Protein AF-A0A7S2FBF0-F1 (afdb_monomer)

pLDDT: mean 78.09, std 15.0, range [41.34, 92.0]

InterPro domains:
  IPR018955 Branched-chain alpha-ketoacid dehydrogenase kinase/Pyruvate dehydrogenase kinase, N-terminal [PF10436] (1-59)
  IPR036784 Alpha-ketoacid/pyruvate dehydrogenase kinase, N-terminal domain superfamily [G3DSA:1.20.140.20] (1-59)
  IPR036784 Alpha-ketoacid/pyruvate dehydrogenase kinase, N-terminal domain superfamily [SSF69012] (9-54)
  IPR039028 PDK/BCKDK protein kinase [PTHR11947] (1-106)

Sequence (106 aa):
IKKRHSHTNLLVGGFKNYAQMEEMGEREINDWLDRFFVLRVSTNMLISQYLEIARGPTKPAGSDESVCNPYQSSINPNCDPTYIARHAAEVITELCKQWYGCSPEI

Secondary structure (DSSP, 8-state):
-HHHHHHHHHHHHHHHHHHHHTT--HHHHHHHHHHHHHHHHHHHHHHHHHHHHHHGGGS-TTS-GGG--TT-----TT--HHHHHHHHHHHHHHHHHHHHS-----

Organism: NCBI:txid327968

Structure (mmCIF, N/CA/C/O backbone):
data_AF-A0A7S2FBF0-F1
#
_entry.id   AF-A0A7S2FBF0-F1
#
loop_
_atom_site.group_PDB
_atom_site.id
_atom_site.type_symbol
_atom_site.label_atom_id
_atom_site.label_alt_id
_atom_site.label_comp_id
_atom_site.label_asym_id
_atom_site.label_entity_id
_atom_site.label_seq_id
_atom_site.pdbx_PDB_ins_code
_atom_site.Cartn_x
_atom_site.Cartn_y
_atom_site.Cartn_z
_atom_site.occupancy
_atom_site.B_iso_or_equiv
_atom_site.auth_seq_id
_atom_site.auth_comp_id
_atom_site.auth_asym_id
_atom_site.auth_atom_id
_atom_site.pdbx_PDB_model_num
ATOM 1 N N . ILE A 1 1 ? 13.294 -11.994 4.235 1.00 47.50 1 ILE A N 1
ATOM 2 C CA . ILE A 1 1 ? 12.259 -11.037 3.756 1.00 47.50 1 ILE A CA 1
ATOM 3 C C . ILE A 1 1 ? 10.879 -11.330 4.372 1.00 47.50 1 ILE A C 1
ATOM 5 O O . ILE A 1 1 ? 10.335 -10.411 4.969 1.00 47.50 1 ILE A O 1
ATOM 9 N N . LYS A 1 2 ? 10.406 -12.595 4.437 1.00 47.97 2 LYS A N 1
ATOM 10 C CA . LYS A 1 2 ? 9.254 -13.028 5.282 1.00 47.97 2 LYS A CA 1
ATOM 11 C C . LYS A 1 2 ? 9.276 -12.493 6.735 1.00 47.97 2 LYS A C 1
ATOM 13 O O . LYS A 1 2 ? 8.243 -12.099 7.264 1.00 47.97 2 LYS A O 1
ATOM 18 N N . LYS A 1 3 ? 10.464 -12.378 7.354 1.00 52.50 3 LYS A N 1
ATOM 19 C CA . LYS A 1 3 ? 10.636 -11.795 8.702 1.00 52.50 3 LYS A CA 1
ATOM 20 C C . LYS A 1 3 ? 10.191 -10.325 8.822 1.00 52.50 3 LYS A C 1
ATOM 22 O O . LYS A 1 3 ? 9.692 -9.957 9.873 1.00 52.50 3 LYS A O 1
ATOM 27 N N . ARG A 1 4 ? 10.344 -9.472 7.798 1.00 54.00 4 ARG A N 1
ATOM 28 C CA . ARG A 1 4 ? 10.029 -8.028 7.918 1.00 54.00 4 ARG A CA 1
ATOM 29 C C . ARG A 1 4 ? 8.518 -7.758 7.985 1.00 54.00 4 ARG A C 1
ATOM 31 O O . ARG A 1 4 ? 8.096 -6.919 8.771 1.00 54.00 4 ARG A O 1
ATOM 38 N N . HIS A 1 5 ? 7.702 -8.506 7.239 1.00 55.38 5 HI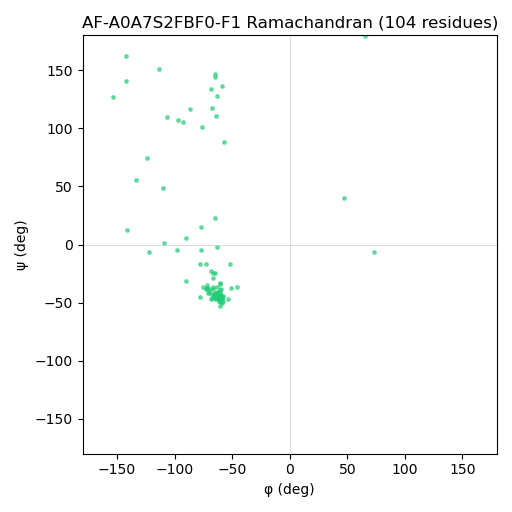S A N 1
ATOM 39 C CA . HIS A 1 5 ? 6.236 -8.404 7.311 1.00 55.38 5 HIS A CA 1
ATOM 40 C C . HIS A 1 5 ? 5.650 -9.054 8.563 1.00 55.38 5 HIS A C 1
ATOM 42 O O . HIS A 1 5 ? 4.753 -8.473 9.166 1.00 55.38 5 HIS A O 1
ATOM 48 N N . SER A 1 6 ? 6.221 -10.171 9.027 1.00 59.50 6 SER A N 1
ATOM 49 C CA . SER A 1 6 ? 5.876 -10.734 10.338 1.00 59.50 6 SER A CA 1
ATOM 50 C C . SER A 1 6 ? 6.024 -9.686 11.453 1.00 59.50 6 SER A C 1
ATOM 52 O O . SER A 1 6 ? 5.071 -9.451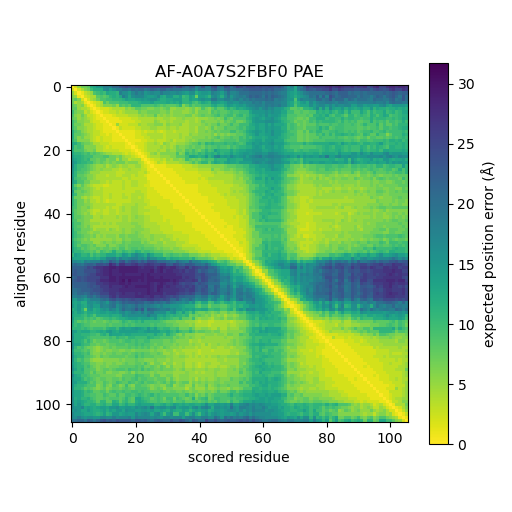 12.187 1.00 59.50 6 SER A O 1
ATOM 54 N N . HIS A 1 7 ? 7.135 -8.940 11.491 1.00 65.44 7 HIS A N 1
ATOM 55 C CA . HIS A 1 7 ? 7.315 -7.843 12.454 1.00 65.44 7 HIS A CA 1
ATOM 56 C C . HIS A 1 7 ? 6.343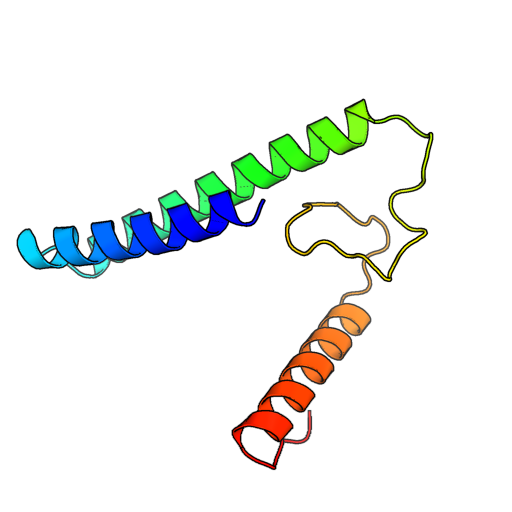 -6.672 12.271 1.00 65.44 7 HIS A C 1
ATOM 58 O O . HIS A 1 7 ? 6.080 -5.946 13.218 1.00 65.44 7 HIS A O 1
ATOM 64 N N . THR A 1 8 ? 5.797 -6.474 11.072 1.00 73.12 8 THR A N 1
ATOM 65 C CA . THR A 1 8 ? 4.862 -5.363 10.810 1.00 73.12 8 THR A CA 1
ATOM 66 C C . THR A 1 8 ? 3.489 -5.680 11.347 1.00 73.12 8 THR A C 1
ATOM 68 O O . THR A 1 8 ? 2.906 -4.857 12.034 1.00 73.12 8 THR A O 1
ATOM 71 N N . ASN A 1 9 ? 3.011 -6.895 11.087 1.00 77.25 9 ASN A N 1
ATOM 72 C CA . ASN A 1 9 ? 1.747 -7.365 11.632 1.00 77.25 9 ASN A CA 1
ATOM 73 C C . ASN A 1 9 ? 1.819 -7.442 13.162 1.00 77.25 9 ASN A C 1
ATOM 75 O O . ASN A 1 9 ? 0.856 -7.089 13.833 1.00 77.25 9 ASN A O 1
ATOM 79 N N . LEU A 1 10 ? 2.977 -7.827 13.713 1.00 81.31 10 LEU A N 1
ATOM 80 C CA . LEU A 1 10 ? 3.229 -7.791 15.155 1.00 81.31 10 LEU A CA 1
ATOM 81 C C . LEU A 1 10 ? 3.213 -6.364 15.715 1.00 81.31 10 LEU A C 1
ATOM 83 O O . LEU A 1 10 ? 2.603 -6.136 16.752 1.00 81.31 10 LEU A O 1
ATOM 87 N N . LEU A 1 11 ? 3.842 -5.405 15.033 1.00 82.81 11 LEU A N 1
ATOM 88 C CA . LEU A 1 11 ? 3.881 -4.009 15.472 1.00 82.81 11 LEU A CA 1
ATOM 89 C C . LEU A 1 11 ? 2.503 -3.347 15.386 1.00 82.81 11 LEU A C 1
ATOM 91 O O . LEU A 1 11 ? 2.099 -2.685 16.332 1.00 82.81 11 LEU A O 1
ATOM 95 N N . VAL A 1 12 ? 1.751 -3.579 14.308 1.00 83.69 12 VAL A N 1
ATOM 96 C CA . VAL A 1 12 ? 0.369 -3.093 14.167 1.00 83.69 12 VAL A CA 1
ATOM 97 C C . VAL A 1 12 ? -0.543 -3.745 15.210 1.00 83.69 12 VAL A C 1
ATOM 99 O O . VAL A 1 12 ? -1.352 -3.059 15.827 1.00 83.69 12 VAL A O 1
ATOM 102 N N . GLY A 1 13 ? -0.387 -5.048 15.464 1.00 84.00 13 GLY A N 1
ATOM 103 C CA . GLY A 1 13 ? -1.118 -5.747 16.524 1.00 84.00 13 GLY A CA 1
ATOM 104 C C . GLY A 1 13 ? -0.786 -5.219 17.923 1.00 84.00 13 GLY A C 1
ATOM 105 O O . GLY A 1 13 ? -1.688 -4.981 18.719 1.00 84.00 13 GLY A O 1
ATOM 106 N N . GLY A 1 14 ? 0.496 -4.975 18.210 1.00 86.50 14 GLY A N 1
ATOM 107 C CA . GLY A 1 14 ? 0.949 -4.392 19.473 1.00 86.50 14 GLY A CA 1
ATOM 108 C C . GLY A 1 14 ? 0.463 -2.956 19.664 1.00 86.50 14 GLY A C 1
ATOM 109 O O . GLY A 1 14 ? -0.034 -2.618 20.734 1.00 86.50 14 GLY A O 1
ATOM 110 N N . PHE A 1 15 ? 0.529 -2.139 18.613 1.00 86.31 15 PHE A N 1
ATOM 111 C CA . PHE A 1 15 ? 0.005 -0.777 18.623 1.00 86.31 15 PHE A CA 1
ATOM 112 C C . PHE A 1 15 ? -1.508 -0.752 18.844 1.00 86.31 15 PHE A C 1
ATOM 114 O O . PHE A 1 15 ? -1.986 0.041 19.643 1.00 86.31 15 PHE A O 1
ATOM 121 N N . LYS A 1 16 ? -2.263 -1.658 18.211 1.00 84.81 16 LYS A N 1
ATOM 122 C CA . LYS A 1 16 ? -3.707 -1.783 18.443 1.00 84.81 16 LYS A CA 1
ATOM 123 C C . LYS A 1 16 ? -4.022 -2.074 19.912 1.00 84.81 16 LYS A C 1
ATOM 125 O O . LYS A 1 16 ? -4.909 -1.440 20.470 1.00 84.81 16 LYS A O 1
ATOM 130 N N . ASN A 1 17 ? -3.291 -2.998 20.537 1.00 87.25 17 ASN A N 1
ATOM 131 C CA . ASN A 1 17 ? -3.478 -3.312 21.955 1.00 87.25 17 ASN A CA 1
ATOM 132 C C . ASN A 1 17 ? -3.135 -2.109 22.847 1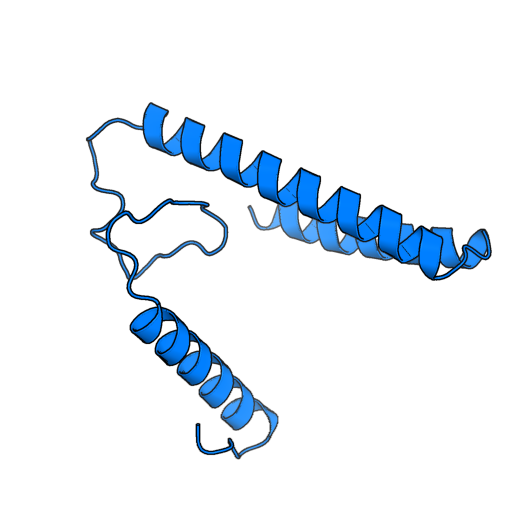.00 87.25 17 ASN A C 1
ATOM 134 O O . ASN A 1 17 ? -3.886 -1.798 23.762 1.00 87.25 17 ASN A O 1
ATOM 138 N N . TYR A 1 18 ? -2.036 -1.408 22.556 1.00 87.25 18 TYR A N 1
ATOM 139 C CA . TYR A 1 18 ? -1.638 -0.196 23.276 1.00 87.25 18 TYR A CA 1
ATOM 140 C C . TYR A 1 18 ? -2.685 0.918 23.153 1.00 87.25 18 TYR A C 1
ATOM 142 O O . TYR A 1 18 ? -3.115 1.477 24.155 1.00 87.25 18 TYR A O 1
ATOM 150 N N . ALA A 1 19 ? -3.159 1.180 21.935 1.00 86.00 19 ALA A N 1
ATOM 151 C CA . ALA A 1 19 ? -4.176 2.188 21.665 1.00 86.00 19 ALA A CA 1
ATOM 152 C C . ALA A 1 19 ? -5.501 1.895 22.389 1.00 86.00 19 ALA A C 1
ATOM 154 O O . ALA A 1 19 ? -6.183 2.822 22.812 1.00 86.00 19 ALA A O 1
ATOM 155 N N . GLN A 1 20 ? -5.850 0.614 22.562 1.00 83.88 20 GLN A N 1
ATOM 156 C CA . GLN A 1 20 ? -7.008 0.195 23.356 1.00 83.88 20 GLN A CA 1
ATOM 157 C C . GLN A 1 20 ? -6.796 0.371 24.865 1.00 83.88 20 GLN A C 1
ATOM 159 O O . GLN A 1 20 ? -7.753 0.682 25.564 1.00 83.88 20 GLN A O 1
ATOM 164 N N . MET A 1 21 ? -5.575 0.164 25.370 1.00 86.81 21 MET A N 1
ATOM 165 C CA . MET A 1 21 ? -5.253 0.348 26.791 1.00 86.81 21 MET A CA 1
ATOM 166 C C . MET A 1 21 ? -5.212 1.823 27.201 1.00 86.81 21 MET A C 1
ATOM 168 O O . MET A 1 21 ? -5.651 2.155 28.295 1.00 86.81 21 MET A O 1
ATOM 172 N N . GLU A 1 22 ? -4.701 2.688 26.329 1.00 86.44 22 GLU A N 1
ATOM 173 C CA . GLU A 1 22 ? -4.554 4.130 26.574 1.00 86.44 22 GLU A CA 1
ATOM 174 C C . GLU A 1 22 ? -5.783 4.949 26.140 1.00 86.44 22 GLU A C 1
ATOM 176 O O . GLU A 1 22 ? -5.732 6.175 26.154 1.00 86.44 22 GLU A O 1
ATOM 181 N N . GLU A 1 23 ? -6.869 4.292 25.707 1.00 84.50 23 GLU A N 1
ATOM 182 C CA . GLU A 1 23 ? -8.077 4.940 25.164 1.00 84.50 23 GLU A CA 1
ATOM 183 C C . GLU A 1 23 ? -7.760 6.027 24.115 1.00 84.50 23 GLU A C 1
ATOM 185 O O . GLU A 1 23 ? -8.389 7.087 24.069 1.00 84.50 23 GLU A O 1
ATOM 190 N N . MET A 1 24 ? -6.769 5.766 23.253 1.00 84.94 24 MET A N 1
ATOM 191 C CA . MET A 1 24 ? -6.342 6.730 22.241 1.00 84.94 24 MET A CA 1
ATOM 192 C C . MET A 1 24 ? -7.503 7.102 21.319 1.00 84.94 24 MET A C 1
ATOM 194 O O . MET A 1 24 ? -8.228 6.244 20.805 1.00 84.94 24 MET A O 1
ATOM 198 N N . GLY A 1 25 ? -7.625 8.397 21.034 1.00 86.75 25 GLY A N 1
ATOM 199 C CA . GLY A 1 25 ? -8.596 8.883 20.066 1.00 86.75 25 GLY A CA 1
ATOM 200 C C . GLY A 1 25 ? -8.283 8.369 18.658 1.00 86.75 25 GLY A C 1
ATOM 201 O O . GLY A 1 25 ? -7.126 8.312 18.240 1.00 86.75 25 GLY A O 1
ATOM 202 N N . GLU A 1 26 ? -9.323 8.071 17.878 1.00 85.81 26 GLU A N 1
ATOM 203 C CA . GLU A 1 26 ? -9.200 7.604 16.486 1.00 85.81 26 GLU A CA 1
ATOM 204 C C . GLU A 1 26 ? -8.299 8.516 15.634 1.00 85.81 26 GLU A C 1
ATOM 206 O O . GLU A 1 26 ? -7.498 8.054 14.823 1.00 85.81 26 GLU A O 1
ATOM 211 N N . ARG A 1 27 ? -8.369 9.830 15.867 1.00 89.19 27 ARG A N 1
ATOM 212 C CA . ARG A 1 27 ? -7.541 10.815 15.166 1.00 89.19 27 ARG A CA 1
ATOM 213 C C . ARG A 1 27 ? -6.045 10.646 15.445 1.00 89.19 27 ARG A C 1
ATOM 215 O O . ARG A 1 27 ? -5.247 10.796 14.525 1.00 89.19 27 ARG A O 1
ATOM 222 N N . GLU A 1 28 ? -5.667 10.355 16.686 1.00 88.19 28 GLU A N 1
ATOM 223 C CA . GLU A 1 28 ? -4.262 10.155 17.064 1.00 88.19 28 GLU A CA 1
ATOM 224 C C . GLU A 1 28 ? -3.725 8.835 16.515 1.00 88.19 28 GLU A C 1
ATOM 226 O O . GLU A 1 28 ? -2.590 8.769 16.045 1.00 88.19 28 GLU A O 1
ATOM 231 N N . ILE A 1 29 ? -4.568 7.800 16.511 1.00 88.31 29 ILE A N 1
ATOM 232 C CA . ILE A 1 29 ? -4.272 6.509 15.888 1.00 88.31 29 ILE A CA 1
ATOM 233 C C . ILE A 1 29 ? -3.971 6.689 14.397 1.00 88.31 29 ILE A C 1
ATOM 235 O O . ILE A 1 29 ? -2.948 6.200 13.915 1.00 88.31 29 ILE A O 1
ATOM 239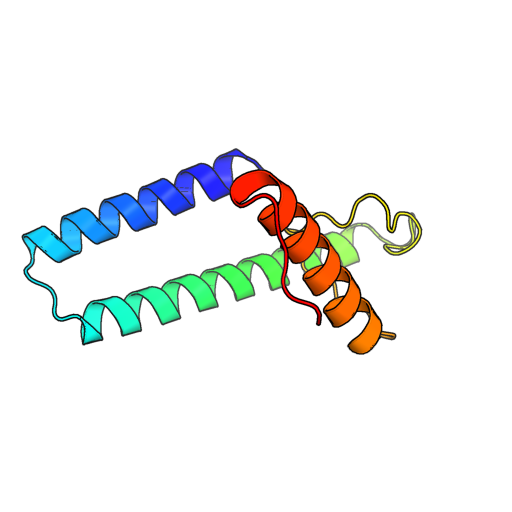 N N . ASN A 1 30 ? -4.827 7.420 13.681 1.00 88.44 30 ASN A N 1
ATOM 240 C CA . ASN A 1 30 ? -4.667 7.649 12.248 1.00 88.44 30 ASN A CA 1
ATOM 241 C C . ASN A 1 30 ? -3.408 8.473 11.932 1.00 88.44 30 ASN A C 1
ATOM 243 O O . ASN A 1 30 ? -2.612 8.048 11.098 1.00 88.44 30 ASN A O 1
ATOM 247 N N . ASP A 1 31 ? -3.161 9.582 12.645 1.00 92.00 31 ASP A N 1
ATOM 248 C CA . ASP A 1 31 ? -1.953 10.404 12.432 1.00 92.00 31 ASP A CA 1
ATOM 249 C C . ASP A 1 31 ? -0.665 9.604 12.690 1.00 92.00 31 ASP A C 1
ATOM 251 O O . ASP A 1 31 ? 0.315 9.711 11.946 1.00 92.00 31 ASP A O 1
ATOM 255 N N . TRP A 1 32 ? -0.660 8.745 13.712 1.00 88.56 32 TRP A N 1
ATOM 256 C CA . TRP A 1 32 ? 0.488 7.886 13.983 1.00 88.56 32 TRP A CA 1
ATOM 257 C C . TRP A 1 32 ? 0.702 6.833 12.888 1.00 88.5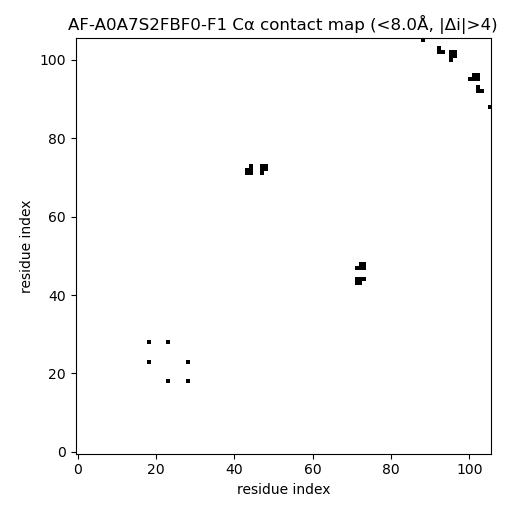6 32 TRP A C 1
ATOM 259 O O . TRP A 1 32 ? 1.832 6.658 12.418 1.00 88.56 32 TRP A O 1
ATOM 269 N N . LEU A 1 33 ? -0.365 6.147 12.459 1.00 89.62 33 LEU A N 1
ATOM 270 C CA . LEU A 1 33 ? -0.291 5.118 11.419 1.00 89.62 33 LEU A CA 1
ATOM 271 C C . LEU A 1 33 ? 0.177 5.705 10.086 1.00 89.62 33 LEU A C 1
ATOM 273 O O . LEU A 1 33 ? 1.061 5.123 9.453 1.00 89.62 33 LEU A O 1
ATOM 277 N N . ASP A 1 34 ? -0.340 6.870 9.697 1.00 91.50 34 ASP A N 1
ATOM 278 C CA . ASP A 1 34 ? 0.061 7.560 8.471 1.00 91.50 34 ASP A CA 1
ATOM 279 C C . ASP A 1 34 ? 1.562 7.860 8.478 1.00 91.50 34 ASP A C 1
ATOM 281 O O . ASP A 1 34 ? 2.292 7.474 7.558 1.00 91.50 34 ASP A O 1
ATOM 285 N N . ARG A 1 35 ? 2.070 8.462 9.560 1.00 91.31 35 ARG A N 1
ATOM 286 C CA . ARG A 1 35 ? 3.506 8.753 9.702 1.00 91.31 35 ARG A CA 1
ATOM 287 C C . ARG A 1 35 ? 4.348 7.482 9.676 1.00 91.31 35 ARG A C 1
ATOM 289 O O . ARG A 1 35 ? 5.383 7.442 9.007 1.00 91.31 35 ARG A O 1
ATOM 296 N N . PHE A 1 36 ? 3.910 6.439 10.378 1.00 89.56 36 PHE A N 1
ATOM 297 C CA . PHE A 1 36 ? 4.617 5.164 10.434 1.00 89.56 36 PHE A CA 1
ATOM 298 C C . PHE A 1 36 ? 4.724 4.507 9.051 1.00 89.56 36 PHE A C 1
ATOM 300 O O . PHE A 1 36 ? 5.816 4.102 8.634 1.00 89.56 36 PHE A O 1
ATOM 307 N N . PHE A 1 37 ? 3.616 4.414 8.313 1.00 88.94 37 PHE A N 1
ATOM 308 C CA . PHE A 1 37 ? 3.610 3.784 6.996 1.00 88.94 37 PHE A CA 1
ATOM 309 C C . PHE A 1 37 ? 4.377 4.607 5.960 1.00 88.94 37 PHE A C 1
ATOM 311 O O . PHE A 1 37 ? 5.139 4.020 5.187 1.00 88.94 37 PHE A O 1
ATOM 318 N N . VAL A 1 38 ? 4.284 5.940 5.990 1.00 91.00 38 VAL A N 1
ATOM 319 C CA . VAL A 1 38 ? 5.074 6.818 5.111 1.00 91.00 38 VAL A CA 1
ATOM 320 C C . VAL A 1 38 ? 6.574 6.634 5.347 1.00 91.00 38 VAL A C 1
ATOM 322 O O . VAL A 1 38 ? 7.316 6.397 4.392 1.00 91.00 38 VAL A O 1
ATOM 325 N N . LEU A 1 39 ? 7.030 6.669 6.606 1.00 90.12 39 LEU A N 1
ATOM 326 C CA . LEU A 1 39 ? 8.444 6.465 6.957 1.00 90.12 39 LEU A CA 1
ATOM 327 C C . LEU A 1 39 ? 8.963 5.099 6.506 1.00 90.12 39 LEU A C 1
ATOM 329 O O . LEU A 1 39 ? 10.101 4.951 6.054 1.00 90.12 39 LEU A O 1
ATOM 333 N N . ARG A 1 40 ? 8.122 4.075 6.614 1.00 86.19 40 ARG A N 1
ATOM 334 C CA . ARG A 1 40 ? 8.471 2.725 6.190 1.00 86.19 40 ARG A CA 1
ATOM 335 C C . ARG A 1 40 ? 8.604 2.622 4.669 1.00 86.19 40 ARG A C 1
ATOM 337 O O . ARG A 1 40 ? 9.572 2.028 4.189 1.00 86.19 40 ARG A O 1
ATOM 344 N N . VAL A 1 41 ? 7.638 3.159 3.922 1.00 86.12 41 VAL A N 1
ATOM 345 C CA . VAL A 1 41 ? 7.649 3.140 2.451 1.00 86.12 41 VAL A CA 1
ATOM 346 C C . VAL A 1 41 ? 8.859 3.908 1.927 1.00 86.12 41 VAL A C 1
ATOM 348 O O . VAL A 1 41 ? 9.582 3.384 1.079 1.00 86.12 41 VAL A O 1
ATOM 351 N N . SER A 1 42 ? 9.141 5.093 2.476 1.00 87.94 42 SER A N 1
ATOM 352 C CA . SER A 1 42 ? 10.290 5.910 2.072 1.00 87.94 42 SER A CA 1
ATOM 353 C C . SER A 1 42 ? 11.623 5.222 2.372 1.00 87.94 42 SER A C 1
ATOM 355 O O . SER A 1 42 ? 12.483 5.139 1.498 1.00 87.94 42 SER A O 1
ATOM 357 N N . THR A 1 43 ? 11.776 4.626 3.557 1.00 87.75 43 THR A N 1
ATOM 358 C CA . THR A 1 43 ? 12.984 3.866 3.912 1.00 87.75 43 THR A CA 1
ATOM 359 C C . THR A 1 43 ? 13.188 2.674 2.974 1.00 87.75 43 THR A C 1
ATOM 361 O O . THR A 1 43 ? 14.303 2.434 2.510 1.00 87.75 43 THR A O 1
ATOM 364 N N . ASN A 1 44 ? 12.121 1.935 2.643 1.00 84.50 44 ASN A N 1
ATOM 365 C CA . ASN A 1 44 ? 12.224 0.819 1.703 1.00 84.50 44 ASN A CA 1
ATOM 366 C C . ASN A 1 44 ? 12.567 1.289 0.285 1.00 84.50 44 ASN A C 1
ATOM 368 O O . ASN A 1 44 ? 13.345 0.620 -0.393 1.00 84.50 44 ASN A O 1
ATOM 372 N N . MET A 1 45 ? 12.032 2.436 -0.142 1.00 85.12 45 MET A N 1
ATOM 373 C CA . MET A 1 45 ? 12.373 3.062 -1.417 1.00 85.12 45 MET A CA 1
ATOM 374 C C . MET A 1 45 ? 13.864 3.401 -1.480 1.00 85.12 45 MET A C 1
ATOM 376 O O . MET A 1 45 ? 14.550 2.940 -2.387 1.00 85.12 45 MET A O 1
ATOM 380 N N . LEU A 1 46 ? 14.385 4.121 -0.481 1.00 87.00 46 LEU A N 1
ATOM 381 C CA . LEU A 1 46 ? 15.796 4.513 -0.423 1.00 87.00 46 LEU A CA 1
ATOM 382 C C . LEU A 1 46 ? 16.732 3.300 -0.432 1.00 87.00 46 LEU A C 1
ATOM 384 O O . LEU A 1 46 ? 17.691 3.268 -1.199 1.00 87.00 46 LEU A O 1
ATOM 388 N N . ILE A 1 47 ? 16.434 2.278 0.376 1.00 85.69 47 ILE A N 1
ATOM 389 C CA . ILE A 1 47 ? 17.237 1.049 0.424 1.00 85.69 47 ILE A CA 1
ATOM 390 C C . ILE A 1 47 ? 17.171 0.304 -0.911 1.00 85.69 47 ILE A C 1
ATOM 392 O O . ILE A 1 47 ? 18.202 -0.150 -1.400 1.00 85.69 47 ILE A O 1
ATOM 396 N N . SER A 1 48 ? 15.981 0.167 -1.503 1.00 83.56 48 SER A N 1
ATOM 397 C CA . SER A 1 48 ? 15.815 -0.544 -2.777 1.00 83.56 48 SER A CA 1
ATOM 398 C C . SER A 1 48 ? 16.594 0.149 -3.892 1.00 83.56 48 SER A C 1
ATOM 400 O O . SER A 1 48 ? 17.355 -0.507 -4.591 1.00 83.56 48 SER A O 1
ATOM 402 N N . GLN A 1 49 ? 16.482 1.474 -3.998 1.00 83.75 49 GLN A N 1
ATOM 403 C CA . GLN A 1 49 ? 17.209 2.266 -4.991 1.00 83.75 49 GLN A CA 1
ATOM 404 C C . GLN A 1 49 ? 18.725 2.207 -4.778 1.00 83.75 49 GLN A C 1
ATOM 406 O O . GLN A 1 49 ? 19.471 1.990 -5.729 1.00 83.75 49 GLN A O 1
ATOM 411 N N . TYR A 1 50 ? 19.190 2.322 -3.530 1.00 85.06 50 TYR A N 1
ATOM 412 C CA . TYR A 1 50 ? 20.610 2.180 -3.211 1.00 85.06 50 TYR A CA 1
ATOM 413 C C . TYR A 1 50 ? 21.154 0.809 -3.631 1.00 85.06 50 TYR A C 1
ATOM 415 O O . TYR A 1 50 ? 22.209 0.730 -4.256 1.00 85.06 50 TYR A O 1
ATOM 423 N N . LEU A 1 51 ? 20.429 -0.270 -3.321 1.00 83.00 51 LEU A N 1
ATOM 424 C CA . LEU A 1 51 ? 20.833 -1.627 -3.686 1.00 83.00 51 LEU A CA 1
ATOM 425 C C . LEU A 1 51 ? 20.815 -1.854 -5.201 1.00 83.00 51 LEU A C 1
ATOM 427 O O . LEU A 1 51 ? 21.703 -2.536 -5.707 1.00 83.00 51 LEU A O 1
ATOM 431 N N . GLU A 1 52 ? 19.844 -1.293 -5.920 1.00 76.94 52 GLU A N 1
ATOM 432 C CA . GLU A 1 52 ? 19.777 -1.388 -7.382 1.00 76.94 52 GLU A CA 1
ATOM 433 C C . GLU A 1 52 ? 20.946 -0.661 -8.052 1.00 76.94 52 GLU A C 1
ATOM 435 O O . GLU A 1 52 ? 21.610 -1.235 -8.912 1.00 76.94 52 GLU A O 1
ATOM 440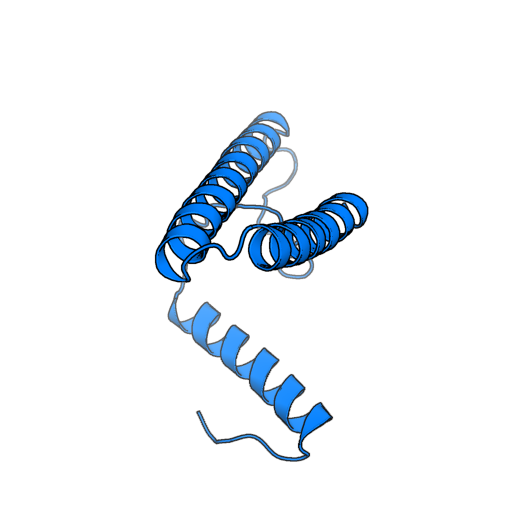 N N . ILE A 1 53 ? 21.283 0.549 -7.596 1.00 81.00 53 ILE A N 1
ATOM 441 C CA . ILE A 1 53 ? 22.456 1.286 -8.089 1.00 81.00 53 ILE A CA 1
ATOM 442 C C . ILE A 1 53 ? 23.751 0.528 -7.752 1.00 81.00 53 ILE A C 1
ATOM 444 O O . ILE A 1 53 ? 24.625 0.375 -8.606 1.00 81.00 53 ILE A O 1
ATOM 448 N N . ALA A 1 54 ? 23.872 0.016 -6.523 1.00 80.06 54 ALA A N 1
ATOM 449 C CA . ALA A 1 54 ? 25.064 -0.691 -6.055 1.00 80.06 54 ALA A CA 1
ATOM 450 C C . ALA A 1 54 ? 25.306 -2.037 -6.764 1.00 80.06 54 ALA A C 1
ATOM 452 O O . ALA A 1 54 ? 26.445 -2.498 -6.820 1.00 80.06 54 ALA A O 1
ATOM 453 N N . ARG A 1 55 ? 24.263 -2.676 -7.311 1.00 71.38 55 ARG A N 1
ATOM 454 C CA . ARG A 1 55 ? 24.376 -3.935 -8.070 1.00 71.38 55 ARG A CA 1
ATOM 455 C C . ARG A 1 55 ? 25.003 -3.760 -9.459 1.00 71.38 55 ARG A C 1
ATOM 457 O O . ARG A 1 55 ? 25.492 -4.743 -10.015 1.00 71.38 55 ARG A O 1
ATOM 464 N N . GLY A 1 56 ? 25.069 -2.534 -9.984 1.00 61.28 56 GLY A N 1
ATOM 465 C CA . GLY A 1 56 ? 25.681 -2.241 -11.282 1.00 61.28 56 GLY A CA 1
ATOM 466 C C . GLY A 1 56 ? 24.940 -2.875 -12.476 1.00 61.28 56 GLY A C 1
ATOM 467 O O . GLY A 1 56 ? 23.942 -3.573 -12.307 1.00 61.28 56 GLY A O 1
ATOM 468 N N . PRO A 1 57 ? 25.415 -2.665 -13.717 1.00 59.38 57 PRO A N 1
ATOM 469 C CA . PRO A 1 57 ? 24.672 -2.982 -14.944 1.00 59.38 57 PRO A CA 1
ATOM 470 C C . PRO A 1 57 ? 24.646 -4.479 -15.312 1.00 59.38 57 PRO A C 1
ATOM 472 O O . PRO A 1 57 ? 24.328 -4.826 -16.446 1.00 59.38 57 PRO A O 1
ATOM 475 N N . THR A 1 58 ? 24.994 -5.394 -14.401 1.00 54.16 58 THR A N 1
ATOM 476 C CA . THR A 1 58 ? 25.158 -6.821 -14.737 1.00 54.16 58 THR A CA 1
ATOM 477 C C . THR A 1 58 ? 23.850 -7.596 -14.895 1.00 54.16 58 THR A C 1
ATOM 479 O O . THR A 1 58 ? 23.896 -8.739 -15.340 1.00 54.16 58 THR A O 1
ATOM 482 N N . LYS A 1 59 ? 22.684 -6.989 -14.642 1.00 50.59 59 LYS A N 1
ATOM 483 C CA . LYS A 1 59 ? 21.381 -7.478 -15.121 1.00 50.59 59 LYS A CA 1
ATOM 484 C C . LYS A 1 59 ? 20.406 -6.303 -15.254 1.00 50.59 59 LYS A C 1
ATOM 486 O O . LYS A 1 59 ? 20.239 -5.574 -14.279 1.00 50.59 59 LYS A O 1
ATOM 491 N N . PRO A 1 60 ? 19.751 -6.100 -16.411 1.00 48.75 60 PRO A N 1
ATOM 492 C CA . PRO A 1 60 ? 18.688 -5.113 -16.507 1.00 48.75 60 PRO A CA 1
ATOM 493 C C . PRO A 1 60 ? 17.557 -5.537 -15.567 1.00 48.75 60 PRO A C 1
ATOM 495 O O . PRO A 1 60 ? 17.070 -6.664 -15.646 1.00 48.75 60 PRO A O 1
ATOM 498 N N . ALA A 1 61 ? 17.117 -4.626 -14.702 1.00 51.44 61 ALA A N 1
ATOM 499 C CA . ALA A 1 61 ? 16.002 -4.802 -13.769 1.00 51.44 61 ALA A CA 1
ATOM 500 C C . ALA A 1 61 ? 14.625 -4.978 -14.461 1.00 51.44 61 ALA A C 1
ATOM 502 O O . ALA A 1 61 ? 13.591 -4.705 -13.862 1.00 51.44 61 ALA A O 1
ATOM 503 N N . GLY A 1 62 ? 14.604 -5.409 -15.727 1.00 49.38 62 GLY A N 1
ATOM 504 C CA . GLY A 1 62 ? 13.420 -5.479 -16.581 1.00 49.38 62 GLY A CA 1
ATOM 505 C C . GLY A 1 62 ? 13.343 -6.706 -17.494 1.00 49.38 62 GLY A C 1
ATOM 506 O O . GLY A 1 62 ? 12.527 -6.696 -18.402 1.00 49.38 62 GLY A O 1
ATOM 507 N N . SER A 1 63 ? 14.168 -7.748 -17.307 1.00 42.75 63 SER A N 1
ATOM 508 C CA . SER A 1 63 ? 14.066 -8.980 -18.120 1.00 42.75 63 SER A CA 1
ATOM 509 C C . SER A 1 63 ? 13.297 -10.128 -17.462 1.00 42.75 63 SER A C 1
ATOM 511 O O . SER A 1 63 ? 13.094 -11.149 -18.104 1.00 42.75 63 SER A O 1
ATOM 513 N N . ASP A 1 64 ? 12.879 -9.983 -16.205 1.00 44.44 64 ASP A N 1
ATOM 514 C CA . ASP A 1 64 ? 12.003 -10.943 -15.529 1.00 44.44 64 ASP A CA 1
ATOM 515 C C . ASP A 1 64 ? 10.763 -10.201 -15.020 1.00 44.44 64 ASP A C 1
ATOM 517 O O . ASP A 1 64 ? 10.585 -9.985 -13.822 1.00 44.44 64 ASP A O 1
ATOM 521 N N . GLU A 1 65 ? 9.856 -9.856 -15.940 1.00 47.44 65 GLU A N 1
ATOM 522 C CA . GLU A 1 65 ? 8.457 -9.518 -15.612 1.00 47.44 65 GLU A CA 1
ATOM 523 C C . GLU A 1 65 ? 7.787 -10.608 -14.739 1.00 47.44 65 GLU A C 1
ATOM 525 O O . GLU A 1 65 ? 6.787 -10.360 -14.072 1.00 47.44 65 GLU A O 1
ATOM 530 N N . SER A 1 66 ? 8.382 -11.806 -14.680 1.00 41.34 66 SER A N 1
ATOM 531 C CA . SER A 1 66 ? 7.943 -12.960 -13.890 1.00 41.34 66 SER A CA 1
ATOM 532 C C . SER A 1 66 ? 8.284 -12.882 -12.390 1.00 41.34 66 SER A C 1
ATOM 534 O O . SER A 1 66 ? 7.683 -13.589 -11.582 1.00 41.34 66 SER A O 1
ATOM 536 N N . VAL A 1 67 ? 9.206 -12.009 -11.961 1.00 44.66 67 VAL A N 1
ATOM 537 C CA . VAL A 1 67 ? 9.507 -11.828 -10.527 1.00 44.66 67 VAL A CA 1
ATOM 538 C C . VAL A 1 67 ? 9.560 -10.345 -10.183 1.00 44.66 67 VAL A C 1
ATOM 540 O O . VAL A 1 67 ? 10.524 -9.843 -9.604 1.00 44.66 67 VAL A O 1
ATOM 543 N N . CYS A 1 68 ? 8.469 -9.640 -10.488 1.00 47.41 68 CYS A N 1
ATOM 544 C CA . CYS A 1 68 ? 8.104 -8.425 -9.770 1.00 47.41 68 CYS A CA 1
ATOM 545 C C . CYS A 1 68 ? 7.972 -8.787 -8.289 1.00 47.41 68 CYS A C 1
ATOM 547 O O . CYS A 1 68 ? 6.916 -9.188 -7.810 1.00 47.41 68 CYS A O 1
ATOM 549 N N . ASN A 1 69 ? 9.078 -8.709 -7.555 1.00 53.41 69 ASN A N 1
ATOM 550 C CA . ASN A 1 69 ? 9.045 -8.776 -6.113 1.00 53.41 69 ASN A CA 1
ATOM 551 C C . ASN A 1 69 ? 8.251 -7.540 -5.663 1.00 53.41 69 ASN A C 1
ATOM 553 O O . ASN A 1 69 ? 8.780 -6.434 -5.793 1.00 53.41 69 ASN A O 1
ATOM 557 N N . PRO A 1 70 ? 7.026 -7.683 -5.120 1.00 55.31 70 PRO A N 1
ATOM 558 C CA . PRO A 1 70 ? 6.171 -6.543 -4.765 1.00 55.31 70 PRO A CA 1
ATOM 559 C C . PRO A 1 70 ? 6.791 -5.656 -3.669 1.00 55.31 70 PRO A C 1
ATOM 561 O O . PRO A 1 70 ? 6.226 -4.643 -3.271 1.00 55.31 70 PRO A O 1
ATOM 564 N N . TYR A 1 71 ? 7.964 -6.047 -3.163 1.00 55.75 71 TYR A N 1
ATOM 565 C CA . TYR A 1 71 ? 8.722 -5.394 -2.107 1.00 55.75 71 TYR A CA 1
ATOM 566 C C . TYR A 1 71 ? 10.010 -4.716 -2.596 1.00 55.75 71 TYR A C 1
ATOM 568 O O . TYR A 1 71 ? 10.744 -4.169 -1.768 1.00 55.75 71 TYR A O 1
ATOM 576 N N . GLN A 1 72 ? 10.302 -4.758 -3.899 1.00 64.94 72 GLN A N 1
ATOM 577 C CA . GLN A 1 72 ? 11.394 -4.009 -4.511 1.00 64.94 72 GLN A CA 1
ATOM 578 C C . GLN A 1 72 ? 10.838 -2.722 -5.110 1.00 64.94 72 GLN A C 1
ATOM 580 O O . GLN A 1 72 ? 10.160 -2.734 -6.135 1.00 64.94 72 GLN A O 1
ATOM 585 N N . SER A 1 73 ? 11.132 -1.600 -4.461 1.00 69.44 73 SER A N 1
ATOM 586 C CA . SER A 1 73 ? 10.725 -0.303 -4.979 1.00 69.44 73 SER A CA 1
ATOM 587 C C . SER A 1 73 ? 11.641 0.081 -6.143 1.00 69.44 73 SER A C 1
ATOM 589 O O . SER A 1 73 ? 12.780 0.501 -5.934 1.00 69.44 73 SER A O 1
ATOM 591 N N . SER A 1 74 ? 11.153 -0.098 -7.367 1.00 74.31 74 SER A N 1
ATOM 592 C CA . SER A 1 74 ? 11.834 0.290 -8.602 1.00 74.31 74 SER A CA 1
ATOM 593 C C . SER A 1 74 ? 11.066 1.416 -9.291 1.00 74.31 74 SER A C 1
ATOM 595 O O . SER A 1 74 ? 9.854 1.551 -9.127 1.00 74.31 74 SER A O 1
ATOM 597 N N . ILE A 1 75 ? 11.788 2.257 -10.028 1.00 80.81 75 ILE A N 1
ATOM 598 C CA . ILE A 1 75 ? 11.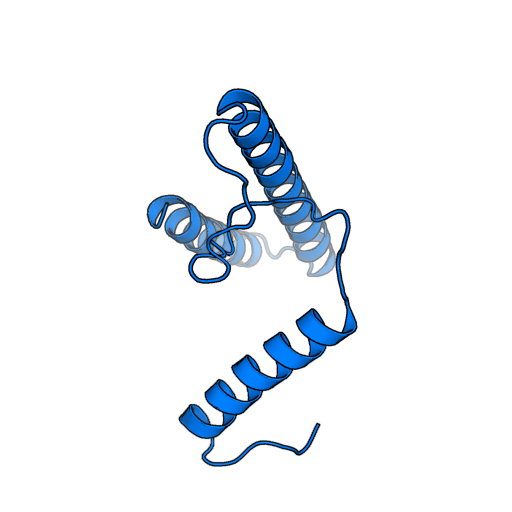196 3.334 -10.819 1.00 80.81 75 ILE A CA 1
ATOM 599 C C . ILE A 1 75 ? 11.299 2.898 -12.275 1.00 80.81 75 ILE A C 1
ATOM 601 O O . ILE A 1 75 ? 12.398 2.828 -12.821 1.00 80.81 75 ILE A O 1
ATOM 605 N N . ASN A 1 76 ? 10.158 2.575 -12.886 1.00 79.69 76 ASN A N 1
ATOM 606 C CA . ASN A 1 76 ? 10.087 2.299 -14.316 1.00 79.69 76 ASN A CA 1
ATOM 607 C C . ASN A 1 76 ? 9.885 3.626 -15.077 1.00 79.69 76 ASN A C 1
ATOM 609 O O . ASN A 1 76 ? 8.850 4.266 -14.879 1.00 79.69 76 ASN A O 1
ATOM 613 N N . PRO A 1 77 ? 10.828 4.051 -15.940 1.00 80.12 77 PRO A N 1
ATOM 614 C CA . PRO A 1 77 ? 10.687 5.279 -16.723 1.00 80.12 77 PRO A CA 1
ATOM 615 C C . PRO A 1 77 ? 9.587 5.197 -17.797 1.00 80.12 77 PRO A C 1
ATOM 617 O O . PRO A 1 77 ? 9.052 6.231 -18.183 1.00 80.12 77 PRO A O 1
ATOM 620 N N . ASN A 1 78 ? 9.213 3.992 -18.240 1.00 86.25 78 ASN A N 1
ATOM 621 C CA . ASN A 1 78 ? 8.183 3.741 -19.255 1.00 86.25 78 ASN A CA 1
ATOM 622 C C . ASN A 1 78 ? 6.939 3.094 -18.624 1.00 86.25 78 ASN A C 1
ATOM 624 O O . ASN A 1 78 ? 6.458 2.057 -19.075 1.00 86.25 78 ASN A O 1
ATOM 628 N N . CYS A 1 79 ? 6.462 3.666 -17.520 1.00 83.44 79 CYS A N 1
ATOM 629 C CA . CYS A 1 79 ? 5.304 3.151 -16.797 1.00 83.44 79 CYS A CA 1
ATOM 630 C C . CYS A 1 79 ? 4.015 3.315 -17.625 1.00 83.44 79 CYS A C 1
ATOM 632 O O . CYS A 1 79 ? 3.612 4.443 -17.906 1.00 83.44 79 CYS A O 1
ATOM 634 N N . ASP A 1 80 ? 3.361 2.203 -17.979 1.00 89.00 80 ASP A N 1
ATOM 635 C CA . ASP A 1 80 ? 2.010 2.204 -18.552 1.00 89.00 80 ASP A CA 1
ATOM 636 C C . ASP A 1 80 ? 0.961 2.037 -17.431 1.00 89.00 80 ASP A C 1
ATOM 638 O O . ASP A 1 80 ? 0.788 0.931 -16.899 1.00 89.00 80 ASP A O 1
ATOM 642 N N . PRO A 1 81 ? 0.237 3.107 -17.055 1.00 87.44 81 PRO A N 1
ATOM 643 C CA . PRO A 1 81 ? -0.766 3.035 -15.999 1.00 87.44 81 PRO A CA 1
ATOM 644 C C . PRO A 1 81 ? -1.968 2.164 -16.387 1.00 87.44 81 PRO A C 1
ATOM 646 O O . PRO A 1 81 ? -2.592 1.565 -15.510 1.00 87.44 81 PRO A O 1
ATOM 649 N N . THR A 1 82 ? -2.300 2.065 -17.678 1.00 90.56 82 THR A N 1
ATOM 650 C CA . THR A 1 82 ? -3.441 1.275 -18.152 1.00 90.56 82 THR A CA 1
ATOM 651 C C . THR A 1 82 ? -3.161 -0.217 -18.013 1.00 90.56 82 THR A C 1
ATOM 653 O O . THR A 1 82 ? -4.031 -0.959 -17.554 1.00 90.56 82 THR A O 1
ATOM 656 N N . TYR A 1 83 ? -1.941 -0.653 -18.337 1.00 88.69 83 TYR A N 1
ATOM 657 C CA . TYR A 1 83 ? -1.506 -2.029 -18.100 1.00 88.69 83 TYR A CA 1
ATOM 658 C C . TYR A 1 83 ? -1.561 -2.399 -16.612 1.00 88.69 83 TYR A C 1
ATOM 660 O O . TYR A 1 83 ? -2.129 -3.431 -16.256 1.00 88.69 83 TYR A O 1
ATOM 668 N N . ILE A 1 84 ? -1.048 -1.534 -15.729 1.00 88.38 84 ILE A N 1
ATOM 669 C CA . ILE A 1 84 ? -1.050 -1.779 -14.277 1.00 88.38 84 ILE A CA 1
ATOM 670 C C . ILE A 1 84 ? -2.480 -1.890 -13.737 1.00 88.38 84 ILE A C 1
ATOM 672 O O . ILE A 1 84 ? -2.772 -2.798 -12.958 1.00 88.38 84 ILE A O 1
ATOM 676 N N . ALA A 1 85 ? -3.377 -0.997 -14.163 1.00 89.62 85 ALA A N 1
ATOM 677 C CA . ALA A 1 85 ? -4.776 -1.028 -13.749 1.00 89.62 85 ALA A CA 1
ATOM 678 C C . ALA A 1 85 ? -5.471 -2.324 -14.191 1.00 89.62 85 ALA A C 1
ATOM 680 O O . ALA A 1 85 ? -6.155 -2.956 -13.387 1.00 89.62 85 ALA A O 1
ATOM 681 N N . ARG A 1 86 ? -5.249 -2.755 -15.441 1.00 90.19 86 ARG A N 1
ATOM 682 C CA . ARG A 1 86 ? -5.808 -4.007 -15.965 1.00 90.19 86 ARG A CA 1
ATOM 683 C C . ARG A 1 86 ? -5.269 -5.223 -15.217 1.00 90.19 86 ARG A C 1
ATOM 685 O O . ARG A 1 86 ? -6.050 -6.063 -14.792 1.00 90.19 86 ARG A O 1
ATOM 692 N N . HIS A 1 87 ? -3.961 -5.280 -14.989 1.00 87.94 87 HIS A N 1
ATOM 693 C CA . HIS A 1 87 ? -3.346 -6.376 -14.248 1.00 87.94 87 HIS A CA 1
ATOM 694 C C . HIS A 1 87 ? -3.882 -6.469 -12.809 1.00 87.94 87 HIS A C 1
ATOM 696 O O . HIS A 1 87 ? -4.226 -7.549 -12.335 1.00 87.94 87 HIS A O 1
ATOM 702 N N . ALA A 1 88 ? -4.012 -5.335 -12.113 1.00 88.62 88 ALA A N 1
ATOM 703 C CA . ALA A 1 88 ? -4.591 -5.303 -10.772 1.00 88.62 88 ALA A CA 1
ATOM 704 C C . ALA A 1 88 ? -6.056 -5.774 -10.765 1.00 88.62 88 ALA A C 1
ATOM 706 O O . ALA A 1 88 ? -6.448 -6.539 -9.883 1.00 88.62 88 ALA A O 1
ATOM 707 N N . ALA A 1 89 ? -6.845 -5.356 -11.759 1.00 88.81 89 ALA A N 1
ATOM 708 C CA . ALA A 1 89 ? -8.221 -5.803 -11.941 1.00 88.81 89 ALA A CA 1
ATOM 709 C C . ALA A 1 89 ? -8.301 -7.323 -12.156 1.00 88.81 89 ALA A C 1
ATOM 711 O O . ALA A 1 89 ? -9.065 -7.989 -11.466 1.00 88.81 89 ALA A O 1
ATOM 712 N N . GLU A 1 90 ? -7.457 -7.888 -13.021 1.00 89.31 90 GLU A N 1
ATOM 713 C CA . GLU A 1 90 ? -7.390 -9.333 -13.280 1.00 89.31 90 GLU A CA 1
ATOM 714 C C . GLU A 1 90 ? -7.069 -10.138 -12.010 1.00 89.31 90 GLU A C 1
ATOM 716 O O . GLU A 1 90 ? -7.740 -11.131 -11.719 1.00 89.31 90 GLU A O 1
ATOM 721 N N . VAL A 1 91 ? -6.095 -9.684 -11.210 1.00 88.69 91 VAL A N 1
ATOM 722 C CA . VAL A 1 91 ? -5.728 -10.326 -9.934 1.00 88.69 91 VAL A CA 1
ATOM 723 C C . VAL A 1 91 ? -6.900 -10.315 -8.949 1.00 88.69 91 VAL A C 1
ATOM 725 O O . VAL A 1 91 ? -7.163 -11.318 -8.282 1.00 88.69 91 VAL A O 1
ATOM 728 N N . ILE A 1 92 ? -7.623 -9.197 -8.856 1.00 89.38 92 ILE A N 1
ATOM 729 C CA . ILE A 1 92 ? -8.783 -9.070 -7.966 1.00 89.38 92 ILE A CA 1
ATOM 730 C C . ILE A 1 92 ? -9.951 -9.914 -8.478 1.00 89.38 92 ILE A C 1
ATOM 732 O O . ILE A 1 92 ? -10.596 -10.587 -7.682 1.00 89.38 92 ILE A O 1
ATOM 736 N N . THR A 1 93 ? -10.207 -9.936 -9.785 1.00 90.19 93 THR A N 1
ATOM 737 C CA . THR A 1 93 ? -11.243 -10.772 -10.404 1.00 90.19 93 THR A CA 1
ATOM 738 C C . THR A 1 93 ? -11.013 -12.248 -10.109 1.00 90.19 93 THR A C 1
ATOM 740 O O . THR A 1 93 ? -11.956 -12.951 -9.742 1.00 90.19 93 THR A O 1
ATOM 743 N N . GLU A 1 94 ? -9.772 -12.718 -10.222 1.00 89.94 94 GLU A N 1
ATOM 744 C CA . GLU A 1 94 ? -9.411 -14.090 -9.872 1.00 89.94 94 GLU A CA 1
ATOM 745 C C . GLU A 1 94 ? -9.645 -14.362 -8.378 1.00 89.94 94 GLU A C 1
ATOM 747 O O . GLU A 1 94 ? -10.294 -15.345 -8.018 1.00 89.94 94 GLU A O 1
ATOM 752 N N . LEU A 1 95 ? -9.225 -13.444 -7.499 1.00 90.38 95 LEU A N 1
ATOM 753 C CA . LEU A 1 95 ? -9.478 -13.546 -6.060 1.00 90.38 95 LEU A CA 1
ATOM 754 C C . LEU A 1 95 ? -10.989 -13.588 -5.752 1.00 90.38 95 LEU A C 1
ATOM 756 O O . LEU A 1 95 ? -11.451 -14.416 -4.971 1.00 90.38 95 LEU A O 1
ATOM 760 N N . CYS A 1 96 ? -11.789 -12.735 -6.388 1.00 91.50 96 CYS A N 1
ATOM 761 C CA . CYS A 1 96 ? -13.237 -12.698 -6.207 1.00 91.50 96 CYS A CA 1
ATOM 762 C C . CYS A 1 96 ? -13.901 -13.997 -6.667 1.00 91.50 96 CYS A C 1
ATOM 764 O O . CYS A 1 96 ? -14.734 -14.537 -5.943 1.00 91.50 96 CYS A O 1
ATOM 766 N N . LYS A 1 97 ? -13.494 -14.547 -7.817 1.00 91.50 97 LYS A N 1
ATOM 767 C CA . LYS A 1 97 ? -13.988 -15.846 -8.293 1.00 91.50 97 LYS A CA 1
ATOM 768 C C . LYS A 1 97 ? -13.660 -16.967 -7.310 1.00 91.50 97 LYS A C 1
ATOM 770 O O . LYS A 1 97 ? -14.522 -17.800 -7.049 1.00 91.50 97 LYS A O 1
ATOM 775 N N . GLN A 1 98 ? -12.463 -16.958 -6.725 1.00 91.88 98 GLN A N 1
ATOM 776 C CA . GLN A 1 98 ? -12.051 -17.963 -5.743 1.00 91.88 98 GLN A CA 1
ATOM 777 C C . GLN A 1 98 ? -12.867 -17.902 -4.444 1.00 91.88 98 GLN A C 1
ATOM 779 O O . GLN A 1 98 ? -13.248 -18.947 -3.922 1.00 91.88 98 GLN A O 1
ATOM 784 N N . TRP A 1 99 ? -13.145 -16.705 -3.919 1.00 90.62 99 TRP A N 1
ATOM 785 C CA . TRP A 1 99 ? -13.825 -16.550 -2.624 1.00 90.62 99 TRP A CA 1
ATOM 786 C C . TRP A 1 99 ? -15.353 -16.476 -2.717 1.00 90.62 99 TRP A C 1
ATOM 788 O O . TRP A 1 99 ? -16.037 -16.909 -1.793 1.00 90.62 99 TRP A O 1
ATOM 798 N N . TYR A 1 100 ? -15.890 -15.939 -3.812 1.00 90.25 100 TYR A N 1
ATOM 799 C CA . TYR A 1 100 ? -17.315 -15.624 -3.959 1.00 90.25 100 TYR A CA 1
ATOM 800 C C . TYR A 1 100 ? -17.980 -16.316 -5.158 1.00 90.25 100 TYR A C 1
ATOM 802 O O . TYR A 1 100 ? -19.194 -16.223 -5.311 1.00 90.25 100 TYR A O 1
ATOM 810 N N . GLY A 1 101 ? -17.223 -17.012 -6.016 1.00 87.88 101 GLY A N 1
ATOM 811 C CA . GLY A 1 101 ? -17.754 -17.744 -7.175 1.00 87.88 101 GLY A CA 1
ATOM 812 C C . GLY A 1 101 ? -18.210 -16.866 -8.348 1.00 87.88 101 GLY A C 1
ATOM 813 O O . GLY A 1 101 ? -18.532 -17.384 -9.415 1.00 87.88 101 GLY A O 1
ATOM 814 N N . CYS A 1 102 ? -18.210 -15.543 -8.190 1.00 85.56 102 CYS A N 1
ATOM 815 C CA . CYS A 1 102 ? -18.518 -14.572 -9.232 1.00 85.56 102 CYS A CA 1
ATOM 816 C C . CYS A 1 102 ? -17.609 -13.342 -9.108 1.00 85.56 102 CYS A C 1
ATOM 818 O O . CYS A 1 102 ? -16.971 -13.108 -8.081 1.00 85.56 102 CYS A O 1
ATOM 820 N N . SER A 1 103 ? -17.521 -12.558 -10.179 1.00 84.56 103 SER A N 1
ATOM 821 C CA . SER A 1 103 ? -16.788 -11.293 -10.200 1.00 84.56 103 SER A CA 1
ATOM 822 C C . SER A 1 103 ? -17.566 -10.286 -11.049 1.00 84.56 103 SER A C 1
ATOM 824 O O . SER A 1 103 ? -18.146 -10.694 -12.058 1.00 84.56 103 SER A O 1
ATOM 826 N N . PRO A 1 104 ? -17.629 -9.009 -10.634 1.00 83.31 104 PRO A N 1
ATOM 827 C CA . PRO A 1 104 ? -18.232 -7.955 -11.442 1.00 83.31 104 PRO A CA 1
ATOM 828 C C . PRO A 1 104 ? -17.429 -7.728 -12.730 1.00 83.31 104 PRO A C 1
ATOM 830 O O . PRO A 1 104 ? -16.206 -7.871 -12.727 1.00 83.31 104 PRO A O 1
ATOM 833 N N . GLU A 1 105 ? -18.118 -7.368 -13.813 1.00 77.62 105 GLU A N 1
ATOM 834 C CA . GLU A 1 105 ? -17.469 -6.860 -15.027 1.00 77.62 105 GLU A CA 1
ATOM 835 C C . GLU A 1 105 ? -16.868 -5.476 -14.744 1.00 77.62 105 GLU A C 1
ATOM 837 O O . GLU A 1 105 ? -17.508 -4.639 -14.100 1.00 77.62 105 GLU A O 1
ATOM 842 N N . ILE A 1 106 ? -15.621 -5.284 -15.184 1.00 65.94 106 ILE A N 1
ATOM 843 C CA . ILE A 1 106 ? -14.800 -4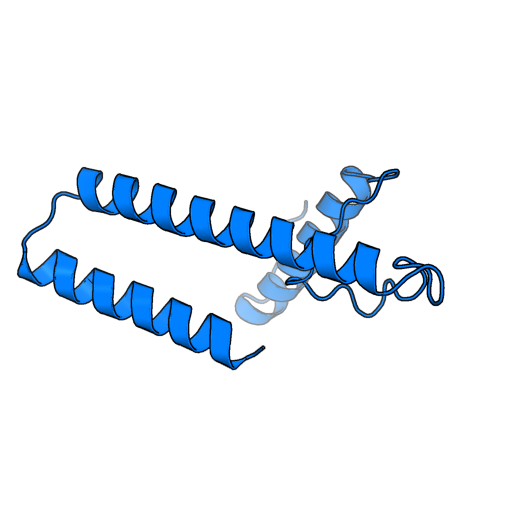.079 -14.987 1.00 65.94 106 ILE A CA 1
ATOM 844 C C . ILE A 1 106 ? -14.607 -3.396 -16.336 1.00 65.94 106 ILE A C 1
ATOM 846 O O . ILE A 1 106 ? -14.300 -4.124 -17.309 1.00 65.94 106 ILE A O 1
#

Radius of gyration: 18.66 Å; Cα contacts (8 Å, |Δi|>4): 22; chains: 1; bounding box: 44×29×46 Å

Mean predicted aligned error: 9.8 Å

Foldseek 3Di:
DVVVVVVVVVVVVVVVVVCVVVVPDPVVVVVVVVVVVVVVVVVLLVVLVVVVVVVPVPDPPPPPPVDPPVSRNDDDPPDDPVVVVVVVQVVVQVVCCVPPVGDDDD

Solvent-accessible surface area (backbone atoms only — not comparable to full-atom values): 6454 Å² total; per-residue (Å²): 111,76,64,60,56,54,53,45,57,49,48,53,51,50,49,52,54,49,39,64,74,69,65,55,53,71,69,59,54,49,56,49,50,52,53,51,52,50,55,50,53,51,52,47,34,54,52,33,45,50,50,56,63,72,61,47,88,84,60,72,98,73,81,53,85,87,64,72,53,94,84,59,49,73,85,67,93,82,71,58,68,67,59,52,52,51,53,55,49,52,55,49,41,52,51,33,34,74,77,67,73,49,60,84,92,130